Protein AF-A0A4Y2X0S7-F1 (afdb_monomer_lite)

Foldseek 3Di:
DDDPLPFPFDKDFPPVVDLVVQLCVQLVVCVVVLVVLVVVDPDPVSVVVSVVVNVVSSVVSSPRRTDMDGDGDPPPPQLDDVVLVVLVVVLVVLVVVLVPDDDPVNVVSVVVSVVSVVVSVVSSVVSVVVVVVCVVPVD

Organism: Araneus ventricosus (NCBI:txid182803)

Structure (mmCIF, N/CA/C/O backbone):
data_AF-A0A4Y2X0S7-F1
#
_entry.id   AF-A0A4Y2X0S7-F1
#
loop_
_atom_site.group_PDB
_atom_site.id
_atom_site.type_symbol
_atom_site.label_atom_id
_atom_site.label_alt_id
_atom_site.label_comp_id
_atom_site.label_asym_id
_atom_site.label_entity_id
_atom_site.label_seq_id
_atom_site.pdbx_PDB_ins_code
_atom_site.Cartn_x
_atom_site.Cartn_y
_atom_site.Cartn_z
_atom_site.occupancy
_atom_site.B_iso_or_equiv
_atom_site.auth_seq_id
_atom_site.auth_comp_id
_atom_site.auth_asym_id
_atom_site.auth_atom_id
_atom_site.pdbx_PDB_model_num
ATOM 1 N N . MET A 1 1 ? 22.941 -19.188 -15.000 1.00 32.44 1 MET A N 1
ATOM 2 C CA . MET A 1 1 ? 22.752 -18.231 -13.886 1.00 32.44 1 MET A CA 1
ATOM 3 C C . MET A 1 1 ? 21.284 -18.240 -13.475 1.00 32.44 1 MET A C 1
ATOM 5 O O . MET A 1 1 ? 20.488 -17.497 -14.038 1.00 32.44 1 MET A O 1
ATOM 9 N N . GLY A 1 2 ? 20.900 -19.161 -12.585 1.00 34.59 2 GLY A N 1
ATOM 10 C CA . GLY A 1 2 ? 19.532 -19.245 -12.074 1.00 34.59 2 GLY A CA 1
ATOM 11 C C . GLY A 1 2 ? 19.240 -18.027 -11.207 1.00 34.59 2 GLY A C 1
ATOM 12 O O . GLY A 1 2 ? 19.919 -17.804 -10.210 1.00 34.59 2 GLY A O 1
ATOM 13 N N . ILE A 1 3 ? 18.274 -17.207 -11.610 1.00 33.38 3 ILE A N 1
ATOM 14 C CA . ILE A 1 3 ? 17.801 -16.099 -10.783 1.00 33.38 3 ILE A CA 1
ATOM 15 C C . ILE A 1 3 ? 17.093 -16.748 -9.595 1.00 33.38 3 ILE A C 1
ATOM 17 O O . ILE A 1 3 ? 15.983 -17.257 -9.743 1.00 33.38 3 ILE A O 1
ATOM 21 N N . SER A 1 4 ? 17.754 -16.779 -8.436 1.00 35.00 4 SER A N 1
ATOM 22 C CA . SER A 1 4 ? 17.103 -17.109 -7.171 1.00 35.00 4 SER A CA 1
ATOM 23 C C . SER A 1 4 ? 15.997 -16.081 -6.958 1.00 35.00 4 SER A C 1
ATOM 25 O O . SER A 1 4 ? 16.252 -14.913 -6.660 1.00 35.00 4 SER A O 1
ATOM 27 N N . VAL A 1 5 ? 14.756 -16.491 -7.221 1.00 43.25 5 VAL A N 1
ATOM 28 C CA . VAL A 1 5 ? 13.578 -15.670 -6.960 1.00 43.25 5 VAL A CA 1
ATOM 29 C C . VAL A 1 5 ? 13.434 -15.626 -5.447 1.00 43.25 5 VAL A C 1
ATOM 31 O O . VAL A 1 5 ? 12.856 -16.526 -4.841 1.00 43.25 5 VAL A O 1
ATOM 34 N N . GLN A 1 6 ? 14.013 -14.601 -4.822 1.00 45.16 6 GLN A N 1
ATOM 35 C CA . GLN A 1 6 ? 13.782 -14.320 -3.413 1.00 45.16 6 GLN A CA 1
ATOM 36 C C . GLN A 1 6 ? 12.274 -14.120 -3.217 1.00 45.16 6 GLN A C 1
ATOM 38 O O . GLN A 1 6 ? 11.691 -13.121 -3.648 1.00 45.16 6 GLN A O 1
ATOM 43 N N . ASN A 1 7 ? 11.632 -15.120 -2.613 1.00 51.12 7 ASN A N 1
ATOM 44 C CA . ASN A 1 7 ? 10.219 -15.105 -2.267 1.00 51.12 7 ASN A CA 1
ATOM 45 C C . ASN A 1 7 ? 10.019 -14.126 -1.105 1.00 51.12 7 ASN A C 1
ATOM 47 O O . ASN A 1 7 ? 10.041 -14.524 0.059 1.00 51.12 7 ASN A O 1
ATOM 51 N N . HIS A 1 8 ? 9.844 -12.841 -1.404 1.00 52.50 8 HIS A N 1
ATOM 52 C CA . HIS A 1 8 ? 9.539 -11.853 -0.379 1.00 52.50 8 HIS A CA 1
ATOM 53 C C . HIS A 1 8 ? 8.085 -12.064 0.060 1.00 52.50 8 HIS A C 1
ATOM 55 O O . HIS A 1 8 ? 7.133 -11.711 -0.632 1.00 52.50 8 HIS A O 1
ATOM 61 N N . ALA A 1 9 ? 7.886 -12.717 1.203 1.00 63.09 9 ALA A N 1
ATOM 62 C CA . ALA A 1 9 ? 6.565 -12.840 1.800 1.00 63.09 9 ALA A CA 1
ATOM 63 C C . ALA A 1 9 ? 6.169 -11.482 2.388 1.00 63.09 9 ALA A C 1
ATOM 65 O O . ALA A 1 9 ? 6.818 -11.001 3.314 1.00 63.09 9 ALA A O 1
ATOM 66 N N . TYR A 1 10 ? 5.103 -10.871 1.874 1.00 72.19 10 TYR A N 1
ATOM 67 C CA . TYR A 1 10 ? 4.545 -9.666 2.477 1.00 72.19 10 TYR A CA 1
ATOM 68 C C . TYR A 1 10 ? 3.339 -10.035 3.350 1.00 72.19 10 TYR A C 1
ATOM 70 O O . TYR A 1 10 ? 2.633 -11.025 3.114 1.00 72.19 10 TYR A O 1
ATOM 78 N N . THR A 1 11 ? 3.118 -9.252 4.399 1.00 81.69 11 THR A N 1
ATOM 79 C CA . THR A 1 11 ? 2.051 -9.503 5.368 1.00 81.69 11 THR A CA 1
ATOM 80 C C . THR A 1 11 ? 0.837 -8.648 5.026 1.00 81.69 11 THR A C 1
ATOM 82 O O . THR A 1 11 ? 0.976 -7.457 4.762 1.00 81.69 11 THR A O 1
ATOM 85 N N . ARG A 1 12 ? -0.364 -9.237 5.040 1.00 85.75 12 ARG A N 1
ATOM 86 C CA . ARG A 1 12 ? -1.628 -8.498 4.897 1.00 85.75 12 ARG A CA 1
ATOM 87 C C . ARG A 1 12 ? -2.571 -8.764 6.064 1.00 85.75 12 ARG A C 1
ATOM 89 O O . ARG A 1 12 ? -2.607 -9.883 6.577 1.00 85.75 12 ARG A O 1
ATOM 96 N N . PHE A 1 13 ? -3.388 -7.782 6.427 1.00 88.94 13 PHE A N 1
ATOM 97 C CA . PHE A 1 13 ? -4.514 -7.989 7.338 1.00 88.94 13 PHE A CA 1
ATOM 98 C C . PHE A 1 13 ? -5.626 -8.792 6.646 1.00 88.94 13 PHE A C 1
ATOM 100 O O . PHE A 1 13 ? -5.947 -8.564 5.479 1.00 88.94 13 PHE A O 1
ATOM 107 N N . LYS A 1 14 ? -6.220 -9.759 7.350 1.00 87.50 14 LYS A N 1
ATOM 108 C CA . LYS A 1 14 ? -7.408 -10.489 6.886 1.00 87.50 14 LYS A CA 1
ATOM 109 C C . LYS A 1 14 ? -8.663 -9.652 7.150 1.00 87.50 14 LYS A C 1
ATOM 111 O O . LYS A 1 14 ? -9.281 -9.809 8.195 1.00 87.50 14 LYS A O 1
ATOM 116 N N . THR A 1 15 ? -9.034 -8.795 6.205 1.00 85.56 15 THR A N 1
ATOM 117 C CA . THR A 1 15 ? -10.226 -7.931 6.310 1.00 85.56 15 THR A CA 1
ATOM 118 C C . THR A 1 15 ? -11.512 -8.596 5.809 1.00 85.56 15 THR A C 1
ATOM 120 O O . THR A 1 15 ? -12.586 -8.263 6.285 1.00 85.56 15 THR A O 1
ATOM 123 N N . ALA A 1 16 ? -11.417 -9.578 4.904 1.00 79.88 16 ALA A N 1
ATOM 124 C CA . ALA A 1 16 ? -12.585 -10.225 4.288 1.00 79.88 16 ALA A CA 1
ATOM 125 C C . ALA A 1 16 ? -13.458 -11.046 5.260 1.00 79.88 16 ALA A C 1
ATOM 127 O O . ALA A 1 16 ? -14.625 -11.285 4.984 1.00 79.88 16 ALA A O 1
ATOM 128 N N . TYR A 1 17 ? -12.901 -11.486 6.391 1.00 74.31 17 TYR A N 1
ATOM 129 C CA . TYR A 1 17 ? -13.574 -12.382 7.343 1.00 74.31 17 TYR A CA 1
ATOM 130 C C . TYR A 1 17 ? -14.103 -11.636 8.582 1.00 74.31 17 TYR A C 1
ATOM 132 O O . TYR A 1 17 ? -14.225 -12.219 9.658 1.00 74.31 17 TYR A O 1
ATOM 140 N N . GLY A 1 18 ? -14.370 -10.332 8.455 1.00 84.75 18 GLY A N 1
ATOM 141 C CA . GLY A 1 18 ? -14.869 -9.485 9.537 1.00 84.75 18 GLY A CA 1
ATOM 142 C C . GLY A 1 18 ? -13.765 -8.826 10.371 1.00 84.75 18 GLY A C 1
ATOM 143 O O . GLY A 1 18 ? -12.650 -8.606 9.909 1.00 84.75 18 GLY A O 1
ATOM 144 N N . GLY A 1 19 ? -14.095 -8.444 11.608 1.00 89.19 19 GLY A N 1
ATOM 145 C CA . GLY A 1 19 ? -13.212 -7.652 12.483 1.00 89.19 19 GLY A CA 1
ATOM 146 C C . GLY A 1 19 ? -13.420 -6.136 12.380 1.00 89.19 19 GLY A C 1
ATOM 147 O O . GLY A 1 19 ? -12.931 -5.401 13.235 1.00 89.19 19 GLY A O 1
ATOM 148 N N . HIS A 1 20 ? -14.229 -5.668 11.422 1.00 92.56 20 HIS A N 1
ATOM 149 C CA . HIS A 1 20 ? -14.550 -4.247 11.247 1.00 92.56 20 HIS A CA 1
ATOM 150 C C . HIS A 1 20 ? -15.152 -3.615 12.503 1.00 92.56 20 HIS A C 1
ATOM 152 O O . HIS A 1 20 ? -14.694 -2.562 12.924 1.00 92.56 20 HIS A O 1
ATOM 158 N N . ARG A 1 21 ? -16.096 -4.293 13.178 1.00 93.75 21 ARG A N 1
ATOM 159 C CA . ARG A 1 21 ? -16.673 -3.790 14.439 1.00 93.75 21 ARG A CA 1
ATOM 160 C C . ARG A 1 21 ? -15.602 -3.589 15.513 1.00 93.75 21 ARG A C 1
ATOM 162 O O . ARG A 1 21 ? -15.607 -2.576 16.202 1.00 93.75 21 ARG A O 1
ATOM 169 N N . LYS A 1 22 ? -14.663 -4.534 15.633 1.00 94.38 22 LYS A N 1
ATOM 170 C CA . LYS A 1 22 ? -13.553 -4.452 16.591 1.00 94.38 22 LYS A CA 1
ATOM 171 C C . LYS A 1 22 ? -12.604 -3.305 16.236 1.00 94.38 22 LYS A C 1
ATOM 173 O O . LYS A 1 22 ? -12.226 -2.547 17.121 1.00 94.38 22 LYS A O 1
ATOM 178 N N . PHE A 1 23 ? -12.283 -3.141 14.950 1.00 95.25 23 PHE A N 1
ATOM 179 C CA . PHE A 1 23 ? -11.527 -1.989 14.458 1.00 95.25 23 PHE A CA 1
ATOM 180 C C . PHE A 1 23 ? -12.225 -0.676 14.814 1.00 95.25 23 PHE A C 1
ATOM 182 O O . PHE A 1 23 ? -11.606 0.167 15.446 1.00 95.25 23 PHE A O 1
ATOM 189 N N . SER A 1 24 ? -13.513 -0.525 14.492 1.00 94.69 24 SER A N 1
ATOM 190 C CA . SER A 1 24 ? -14.273 0.693 14.781 1.00 94.69 24 SER A CA 1
ATOM 191 C C . SER A 1 24 ? -14.318 1.009 16.274 1.00 94.69 24 SER A C 1
ATOM 193 O O . SER A 1 24 ? -14.163 2.166 16.642 1.00 94.69 24 SER A O 1
ATOM 195 N N . VAL A 1 25 ? -14.488 0.007 17.143 1.00 95.62 25 VAL A N 1
ATOM 196 C CA . VAL A 1 25 ? -14.476 0.208 18.604 1.00 95.62 25 VAL A CA 1
ATOM 197 C C . VAL A 1 25 ? -13.113 0.692 19.097 1.00 95.62 25 VAL A C 1
ATOM 199 O O . VAL A 1 25 ? -13.065 1.573 19.949 1.00 95.62 25 VAL A O 1
ATOM 202 N N . HIS A 1 26 ? -12.012 0.139 18.583 1.00 94.81 26 HIS A N 1
ATOM 203 C CA . HIS A 1 26 ? -10.675 0.598 18.959 1.00 94.81 26 HIS A CA 1
ATOM 204 C C . HIS A 1 26 ? -10.373 1.982 18.387 1.00 94.81 26 HIS A C 1
ATOM 206 O O . HIS A 1 26 ? -9.986 2.867 19.138 1.00 94.81 26 HIS A O 1
ATOM 212 N N . PHE A 1 27 ? -10.626 2.189 17.096 1.00 95.88 27 PHE A N 1
ATOM 213 C CA . PHE A 1 27 ? -10.306 3.436 16.414 1.00 95.88 27 PHE A CA 1
ATOM 214 C C . PHE A 1 27 ? -11.123 4.616 16.946 1.00 95.88 27 PHE A C 1
ATOM 216 O O . PHE A 1 27 ? -10.581 5.701 17.093 1.00 95.88 27 PHE A O 1
ATOM 223 N N . ARG A 1 28 ? -12.390 4.404 17.337 1.00 96.06 28 ARG A N 1
ATOM 224 C CA . ARG A 1 28 ? -13.217 5.445 17.975 1.00 96.06 28 ARG A CA 1
ATOM 225 C C . ARG A 1 28 ? -12.580 6.063 19.219 1.00 96.06 28 ARG A C 1
ATOM 227 O O . ARG A 1 28 ? -12.878 7.213 19.508 1.00 96.06 28 ARG A O 1
ATOM 234 N N . LYS A 1 29 ? -11.727 5.326 19.936 1.00 95.19 29 LYS A N 1
ATOM 235 C CA . LYS A 1 29 ? -11.026 5.841 21.122 1.00 95.19 29 LYS A CA 1
ATOM 236 C C . LYS A 1 29 ? -9.896 6.808 20.766 1.00 95.19 29 LYS A C 1
ATOM 238 O O . LYS A 1 29 ? -9.599 7.678 21.566 1.00 95.19 29 LYS A O 1
ATOM 243 N N . GLU A 1 30 ? -9.316 6.665 19.578 1.00 94.62 30 GLU A N 1
ATOM 244 C CA . GLU A 1 30 ? -8.217 7.504 19.081 1.00 94.62 30 GLU A CA 1
ATOM 245 C C . GLU A 1 30 ? -8.739 8.797 18.420 1.00 94.62 30 GLU A C 1
ATOM 247 O O . GLU A 1 30 ? -8.008 9.775 18.294 1.00 94.62 30 GLU A O 1
ATOM 252 N N . ILE A 1 31 ? -10.013 8.819 17.992 1.00 94.62 31 ILE A N 1
ATOM 253 C CA . ILE A 1 31 ? -10.621 9.951 17.265 1.00 94.62 31 ILE A CA 1
ATOM 254 C C . ILE A 1 31 ? -10.485 11.290 18.012 1.00 94.62 31 ILE A C 1
ATOM 256 O O . ILE A 1 31 ? -10.065 12.244 17.358 1.00 94.62 31 ILE A O 1
ATOM 260 N N . PRO A 1 32 ? -10.797 11.405 19.321 1.00 96.06 32 PRO A N 1
ATOM 261 C CA . PRO A 1 32 ? -10.731 12.693 20.012 1.00 96.06 32 PRO A CA 1
ATOM 262 C C . PRO A 1 32 ? -9.325 13.300 20.008 1.00 96.06 32 PRO A C 1
ATOM 264 O O . PRO A 1 32 ? -9.168 14.489 19.754 1.00 96.06 32 PRO A O 1
ATOM 267 N N . GLU A 1 33 ? -8.296 12.476 20.220 1.00 94.38 33 GLU A N 1
ATOM 268 C CA . GLU A 1 33 ? -6.902 12.928 20.217 1.00 94.38 33 GLU A CA 1
ATOM 269 C C . GLU A 1 33 ? -6.459 13.371 18.818 1.00 94.38 33 GLU A C 1
ATOM 271 O O . GLU A 1 33 ? -5.853 14.428 18.663 1.00 94.38 33 GLU A O 1
ATOM 276 N N . ILE A 1 34 ? -6.821 12.609 17.781 1.00 94.06 34 ILE A N 1
ATOM 277 C CA . ILE A 1 34 ? -6.530 12.968 16.385 1.0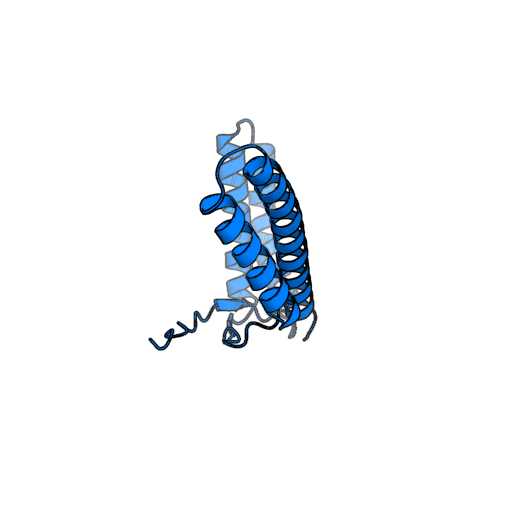0 94.06 34 ILE A CA 1
ATOM 278 C C . ILE A 1 34 ? -7.215 14.288 16.012 1.00 94.06 34 ILE A C 1
ATOM 280 O O . ILE A 1 34 ? -6.607 15.136 15.362 1.00 94.06 34 ILE A O 1
ATOM 284 N N . GLN A 1 35 ? -8.478 14.468 16.405 1.00 95.19 35 GLN A N 1
ATOM 285 C CA . GLN A 1 35 ? -9.216 15.704 16.150 1.00 95.19 35 GLN A CA 1
ATOM 286 C C . GLN A 1 35 ? -8.552 16.895 16.835 1.00 95.19 35 GLN A C 1
ATOM 288 O O . GLN A 1 35 ? -8.374 17.927 16.196 1.00 95.19 35 GLN A O 1
ATOM 293 N N . GLN A 1 36 ? -8.137 16.734 18.092 1.00 95.06 36 GLN A N 1
ATOM 294 C CA . GLN A 1 36 ? -7.449 17.786 18.828 1.00 95.06 36 GLN A CA 1
ATOM 295 C C . GLN A 1 36 ? -6.118 18.163 18.161 1.00 95.06 36 GLN A C 1
ATOM 297 O O . GLN A 1 36 ? -5.890 19.335 17.880 1.00 95.06 36 GLN A O 1
ATOM 302 N N . GLN A 1 37 ? -5.288 17.180 17.793 1.00 93.56 37 GLN A N 1
ATOM 303 C CA . GLN A 1 37 ? -4.020 17.438 17.097 1.00 93.56 37 GLN A CA 1
ATOM 304 C C . GLN A 1 37 ? -4.211 18.162 15.755 1.00 93.56 37 GLN A C 1
ATOM 306 O O . GLN A 1 37 ? -3.379 18.984 15.382 1.00 93.56 37 GLN A O 1
ATOM 311 N N . LEU A 1 38 ? -5.304 17.882 15.035 1.00 92.44 38 LEU A N 1
ATOM 312 C CA . LEU A 1 38 ? -5.636 18.582 13.791 1.00 92.44 38 LEU A CA 1
ATOM 313 C C . LEU A 1 38 ? -6.079 20.031 14.027 1.00 92.44 38 LEU A C 1
ATOM 315 O O . LEU A 1 38 ? -5.756 20.886 13.207 1.00 92.44 38 LEU A O 1
ATOM 319 N N . LEU A 1 39 ? -6.800 20.311 15.116 1.00 93.75 39 LEU A N 1
ATOM 320 C CA . LEU A 1 39 ? -7.187 21.676 15.492 1.00 93.75 39 LEU A CA 1
ATOM 321 C C . LEU A 1 39 ? -5.975 22.507 15.931 1.00 93.75 39 LEU A C 1
ATOM 323 O O . LEU A 1 39 ? -5.874 23.678 15.575 1.00 93.75 39 LEU A O 1
ATOM 327 N N . ASP A 1 40 ? -5.036 21.881 16.639 1.00 90.81 40 ASP A N 1
ATOM 328 C CA . ASP A 1 40 ? -3.811 22.521 17.132 1.00 90.81 40 ASP A CA 1
ATOM 329 C C . ASP A 1 40 ? -2.716 22.637 16.049 1.00 90.81 40 ASP A C 1
ATOM 331 O O . ASP A 1 40 ? -1.642 23.199 16.279 1.00 90.81 40 ASP A O 1
ATOM 335 N N . CYS A 1 41 ? -2.960 22.097 14.852 1.00 93.38 41 CYS A N 1
ATOM 336 C CA . CYS A 1 41 ? -1.991 22.056 13.766 1.00 93.38 41 CYS A CA 1
ATOM 337 C C . CYS A 1 41 ? -1.861 23.422 13.073 1.00 93.38 41 CYS A C 1
ATOM 339 O O . CYS A 1 41 ? -2.643 23.767 12.188 1.00 93.38 41 CYS A O 1
ATOM 341 N N . ASN A 1 42 ? -0.818 24.176 13.421 1.00 93.12 42 ASN A N 1
ATOM 342 C CA . ASN A 1 42 ? -0.524 25.498 12.855 1.00 93.12 42 ASN A CA 1
ATOM 343 C C . ASN A 1 42 ? 0.779 25.564 12.033 1.00 93.12 42 ASN A C 1
ATOM 345 O O . ASN A 1 42 ? 1.035 26.572 11.375 1.00 93.12 42 ASN A O 1
ATOM 349 N N . THR A 1 43 ? 1.587 24.501 12.030 1.00 95.44 43 THR A N 1
ATOM 350 C CA . THR A 1 43 ? 2.834 24.412 11.257 1.00 95.44 43 THR A CA 1
ATOM 351 C C . THR A 1 43 ? 2.871 23.176 10.369 1.00 95.44 43 THR A C 1
ATOM 353 O O . THR A 1 43 ? 2.136 22.203 10.563 1.00 95.44 43 THR A O 1
ATOM 356 N N . ARG A 1 44 ? 3.764 23.201 9.376 1.00 92.81 44 ARG A N 1
ATOM 357 C CA . ARG A 1 44 ? 3.993 22.068 8.478 1.00 92.81 44 ARG A CA 1
ATOM 358 C C . ARG A 1 44 ? 4.519 20.851 9.240 1.00 92.81 44 ARG A C 1
ATOM 360 O O . ARG A 1 44 ? 4.081 19.734 8.992 1.00 92.81 44 ARG A O 1
ATOM 367 N N . GLU A 1 45 ? 5.431 21.070 10.175 1.00 94.31 45 GLU A N 1
ATOM 368 C CA . GLU A 1 45 ? 6.044 20.018 10.981 1.00 94.31 45 GLU A CA 1
ATOM 369 C C . GLU A 1 45 ? 4.976 19.317 11.826 1.00 94.31 45 GLU A C 1
ATOM 371 O O . GLU A 1 45 ? 4.918 18.087 11.869 1.00 94.31 45 GLU A O 1
ATOM 376 N N . LYS A 1 46 ? 4.054 20.094 12.412 1.00 92.38 46 LYS A N 1
ATOM 377 C CA . LYS A 1 46 ? 2.942 19.545 13.189 1.00 92.38 46 LYS A CA 1
ATOM 378 C C . LYS A 1 46 ? 1.971 18.740 12.331 1.00 92.38 46 LYS A C 1
ATOM 380 O O . LYS A 1 46 ? 1.441 17.727 12.793 1.00 92.38 46 LYS A O 1
ATOM 385 N N . LEU A 1 47 ? 1.782 19.130 11.072 1.00 93.50 47 LEU A N 1
ATOM 386 C CA . LEU A 1 47 ? 0.973 18.377 10.116 1.00 93.50 47 LEU A CA 1
ATOM 387 C C . LEU A 1 47 ? 1.600 17.016 9.785 1.00 93.50 47 LEU A C 1
ATOM 389 O O . LEU A 1 47 ? 0.897 15.999 9.768 1.00 93.50 47 LEU A O 1
ATOM 393 N N . ASP A 1 48 ? 2.912 16.982 9.546 1.00 94.25 48 ASP A N 1
ATOM 394 C CA . ASP A 1 48 ? 3.648 15.748 9.254 1.00 94.25 48 ASP A CA 1
ATOM 395 C C . ASP A 1 48 ? 3.645 14.797 10.469 1.00 94.25 48 ASP A C 1
ATOM 397 O O . ASP A 1 48 ? 3.420 13.588 10.320 1.00 94.25 48 ASP A O 1
ATOM 401 N N . GLU A 1 49 ? 3.799 15.336 11.684 1.00 93.56 49 GLU A N 1
ATOM 402 C CA . GLU A 1 49 ? 3.657 14.590 12.942 1.00 93.56 49 GLU A CA 1
ATOM 403 C C . GLU A 1 49 ? 2.251 14.005 13.106 1.00 93.56 49 GLU A C 1
ATOM 405 O O . GLU A 1 49 ? 2.107 12.802 13.333 1.00 93.56 49 GLU A O 1
ATOM 410 N N . THR A 1 50 ? 1.217 14.832 12.939 1.00 94.94 50 THR A N 1
ATOM 411 C CA . THR A 1 50 ? -0.191 14.432 13.096 1.00 94.94 50 THR A CA 1
ATOM 412 C C . THR A 1 50 ? -0.568 13.360 12.073 1.00 94.94 50 THR A C 1
ATOM 414 O O . THR A 1 50 ? -1.219 12.365 12.396 1.00 94.94 50 THR A O 1
ATOM 417 N N . THR A 1 51 ? -0.091 13.496 10.833 1.00 94.94 51 THR A N 1
ATOM 418 C CA . THR A 1 51 ? -0.297 12.493 9.779 1.00 94.94 51 THR A CA 1
ATOM 419 C C . THR A 1 51 ? 0.400 11.177 10.124 1.00 94.94 51 THR A C 1
ATOM 421 O O . THR A 1 51 ? -0.185 10.100 9.974 1.00 94.94 51 THR A O 1
ATOM 424 N N . SER A 1 52 ? 1.634 11.246 10.631 1.00 95.25 52 SER A N 1
ATOM 425 C CA . SER A 1 52 ? 2.386 10.071 11.081 1.00 95.25 52 SER A CA 1
ATOM 426 C C . SER A 1 52 ? 1.702 9.384 12.266 1.00 95.25 52 SER A C 1
ATOM 428 O O . SER A 1 52 ? 1.603 8.154 12.300 1.00 95.25 52 SER A O 1
ATOM 430 N N . PHE A 1 53 ? 1.179 10.161 13.216 1.00 94.62 53 PHE A N 1
ATOM 431 C CA . PHE A 1 53 ? 0.401 9.668 14.347 1.00 94.62 53 PHE A CA 1
ATOM 432 C C . PHE A 1 53 ? -0.870 8.952 13.879 1.00 94.62 53 PHE A C 1
ATOM 434 O O . PHE A 1 53 ? -1.075 7.787 14.224 1.00 94.62 53 PHE A O 1
ATOM 441 N N . LEU A 1 54 ? -1.660 9.577 13.000 1.00 95.38 54 LEU A N 1
ATOM 442 C CA . LEU A 1 54 ? -2.864 8.986 12.413 1.00 95.38 54 LEU A CA 1
ATOM 443 C C . LEU A 1 54 ? -2.567 7.646 11.724 1.00 95.38 54 LEU A C 1
ATOM 445 O O . LEU A 1 54 ? -3.262 6.653 11.953 1.00 95.38 54 LEU A O 1
ATOM 449 N N . GLN A 1 55 ? -1.517 7.586 10.901 1.00 95.56 55 GLN A N 1
ATOM 450 C CA . GLN A 1 55 ? -1.117 6.351 10.221 1.00 95.56 55 GLN A CA 1
ATOM 451 C C . GLN A 1 55 ? -0.769 5.239 11.220 1.00 95.56 55 GLN A C 1
ATOM 453 O O . GLN A 1 55 ? -1.205 4.094 11.053 1.00 95.56 55 GLN A O 1
ATOM 458 N N . ARG A 1 56 ? -0.022 5.570 12.280 1.00 96.19 56 ARG A N 1
ATOM 459 C CA . ARG A 1 56 ? 0.347 4.621 13.341 1.00 96.19 56 ARG A CA 1
ATOM 460 C C . ARG A 1 56 ? -0.873 4.156 14.133 1.00 96.19 56 ARG A C 1
ATOM 462 O O . ARG A 1 56 ? -1.002 2.953 14.364 1.00 96.19 56 ARG A O 1
ATOM 469 N N . ALA A 1 57 ? -1.790 5.059 14.478 1.00 95.81 57 ALA A N 1
ATOM 470 C CA . ALA A 1 57 ? -3.033 4.743 15.179 1.00 95.81 57 ALA A CA 1
ATOM 471 C C . ALA A 1 57 ? -3.915 3.787 14.357 1.00 95.81 57 ALA A C 1
ATOM 473 O O . ALA A 1 57 ? -4.366 2.754 14.865 1.00 95.81 57 ALA A O 1
ATOM 474 N N . ILE A 1 58 ? -4.085 4.058 13.056 1.00 95.19 58 ILE A N 1
ATOM 475 C CA . ILE A 1 58 ? -4.803 3.169 12.130 1.00 95.19 58 ILE A CA 1
ATOM 476 C C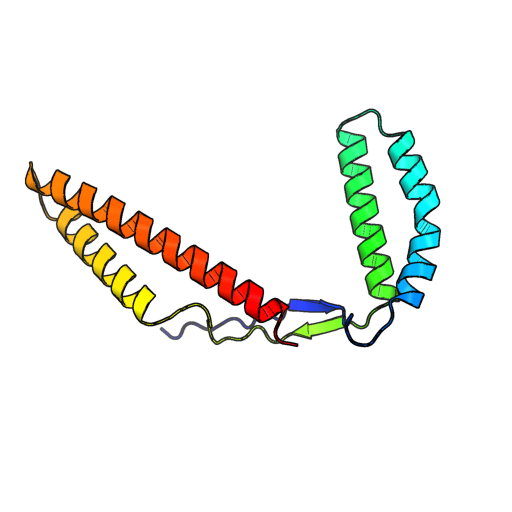 . ILE A 1 58 ? -4.133 1.794 12.086 1.00 95.19 58 ILE A C 1
ATOM 478 O O . ILE A 1 58 ? -4.817 0.771 12.187 1.00 95.19 58 ILE A O 1
ATOM 482 N N . PHE A 1 59 ? -2.805 1.747 11.955 1.00 94.06 59 PHE A N 1
ATOM 483 C CA . PHE A 1 59 ? -2.067 0.490 11.864 1.00 94.06 59 PHE A CA 1
ATOM 484 C C . PHE A 1 59 ? -2.189 -0.347 13.145 1.00 94.06 59 PHE A C 1
ATOM 486 O O . PHE A 1 59 ? -2.489 -1.541 13.072 1.00 94.06 59 PHE A O 1
ATOM 493 N N . HIS A 1 60 ? -2.049 0.275 14.316 1.00 94.06 60 HIS A N 1
ATOM 494 C CA . HIS A 1 60 ? -2.210 -0.380 15.617 1.00 94.06 60 HIS A CA 1
ATOM 495 C C . HIS A 1 60 ? -3.627 -0.923 15.820 1.00 94.06 60 HIS A C 1
ATOM 497 O O . HIS A 1 60 ? -3.823 -2.077 16.214 1.00 94.06 60 HIS A O 1
ATOM 503 N N . CYS A 1 61 ? -4.643 -0.128 15.473 1.00 95.25 61 CYS A N 1
ATOM 504 C CA . CYS A 1 61 ? -6.036 -0.570 15.509 1.00 95.25 61 CYS A CA 1
ATOM 505 C C . CYS A 1 61 ? -6.269 -1.760 14.568 1.00 95.25 61 CYS A C 1
ATOM 507 O O . CYS A 1 61 ? -6.951 -2.720 14.939 1.00 95.25 61 CYS A O 1
ATOM 509 N N . CYS A 1 62 ? -5.661 -1.746 13.378 1.00 92.88 62 CYS A N 1
ATOM 510 C CA . CYS A 1 62 ? -5.707 -2.871 12.448 1.00 92.88 62 CYS A CA 1
ATOM 511 C C . CYS A 1 62 ? -5.063 -4.136 13.032 1.00 92.88 62 CYS A C 1
ATOM 513 O O . CYS A 1 62 ? -5.641 -5.213 12.904 1.00 92.88 62 CYS A O 1
ATOM 515 N N . GLN A 1 63 ? -3.918 -4.026 13.713 1.00 92.88 63 GLN A N 1
ATOM 516 C CA . GLN A 1 63 ? -3.260 -5.166 14.365 1.00 92.88 63 GLN A CA 1
ATOM 517 C C . GLN A 1 63 ? -4.115 -5.794 15.469 1.00 92.88 63 GLN A C 1
ATOM 519 O O . GLN A 1 63 ? -4.158 -7.018 15.593 1.00 92.88 63 GLN A O 1
ATOM 524 N N . LYS A 1 64 ? -4.848 -4.981 16.238 1.00 91.88 64 LYS A N 1
ATOM 525 C CA . LYS A 1 64 ? -5.775 -5.475 17.271 1.00 91.88 64 LYS A CA 1
ATOM 526 C C . LYS A 1 64 ? -7.033 -6.117 16.682 1.00 91.88 64 LYS A C 1
ATOM 528 O O . LYS A 1 64 ? -7.610 -7.028 17.289 1.00 91.88 64 LYS A O 1
ATOM 533 N N . ALA A 1 65 ? -7.488 -5.624 15.533 1.00 93.75 65 ALA A N 1
ATOM 534 C CA . ALA A 1 65 ? -8.748 -6.030 14.922 1.00 93.75 65 ALA A CA 1
ATOM 535 C C . ALA A 1 65 ? -8.622 -7.229 13.974 1.00 93.75 65 ALA A C 1
ATOM 537 O O . ALA A 1 65 ? -9.507 -8.085 13.957 1.00 93.75 65 ALA A O 1
ATOM 538 N N . TYR A 1 66 ? -7.535 -7.309 13.207 1.00 92.25 66 TYR A N 1
ATOM 539 C CA . TYR A 1 66 ? -7.394 -8.252 12.104 1.00 92.25 66 TYR A CA 1
ATOM 540 C C . TYR A 1 66 ? -6.205 -9.191 12.303 1.00 92.25 66 TYR A C 1
ATOM 542 O O . TYR A 1 66 ? -5.105 -8.785 12.667 1.00 92.25 66 TYR A O 1
ATOM 550 N N . LYS A 1 67 ? -6.395 -10.468 11.956 1.00 89.50 67 LYS A N 1
ATOM 551 C CA . LYS A 1 67 ? -5.29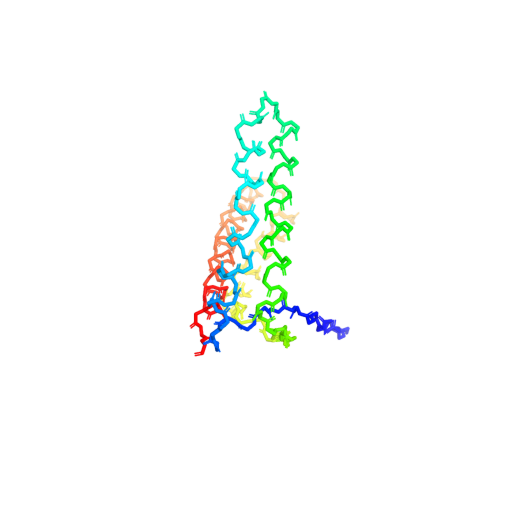0 -11.432 11.898 1.00 89.50 67 LYS A CA 1
ATOM 552 C C . LYS A 1 67 ? -4.379 -11.116 10.711 1.00 89.50 67 LYS A C 1
ATOM 554 O O . LYS A 1 67 ? -4.859 -10.868 9.602 1.00 89.50 67 LYS A O 1
ATOM 559 N N . LEU A 1 68 ? -3.071 -11.207 10.920 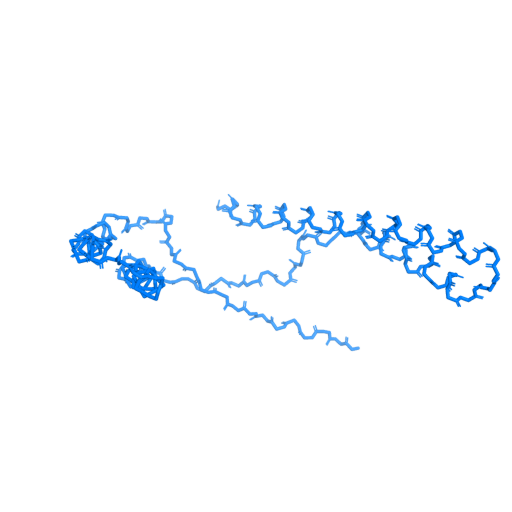1.00 88.19 68 LEU A N 1
ATOM 560 C CA . LEU A 1 68 ? -2.080 -11.118 9.852 1.00 88.19 68 LEU A CA 1
ATOM 561 C C . LEU A 1 68 ? -2.024 -12.433 9.056 1.00 88.19 68 LEU A C 1
ATOM 563 O O . LEU A 1 68 ? -2.068 -13.528 9.615 1.00 88.19 68 LEU A O 1
ATOM 567 N N . LYS A 1 69 ? -1.926 -12.334 7.730 1.00 84.06 69 LYS A N 1
ATOM 568 C CA . LYS A 1 69 ? -1.671 -13.454 6.816 1.00 84.06 69 LYS A CA 1
ATOM 569 C C . LYS A 1 69 ? -0.395 -13.155 6.043 1.00 84.06 69 LYS A C 1
ATOM 571 O O . LYS A 1 69 ? -0.325 -12.137 5.356 1.00 84.06 69 LYS A O 1
ATOM 576 N N . LYS A 1 70 ? 0.577 -14.067 6.101 1.00 83.50 70 LYS A N 1
ATOM 577 C CA . LYS A 1 70 ? 1.700 -14.064 5.159 1.00 83.50 70 LYS A CA 1
ATOM 578 C C . LYS A 1 70 ? 1.166 -14.479 3.794 1.00 83.50 70 LYS A C 1
ATOM 580 O O . LYS A 1 70 ? 0.586 -15.557 3.652 1.00 83.50 70 LYS A O 1
ATOM 585 N N . VAL A 1 71 ? 1.311 -13.610 2.807 1.00 74.88 71 VAL A N 1
ATOM 586 C CA . VAL A 1 71 ? 0.963 -13.932 1.427 1.00 74.88 71 VAL A CA 1
ATOM 587 C C . VAL A 1 71 ? 2.237 -14.375 0.737 1.00 74.88 71 VAL A C 1
ATOM 589 O O . VAL A 1 71 ? 3.231 -13.649 0.725 1.00 74.88 71 VAL A O 1
ATOM 592 N N . LYS A 1 72 ? 2.212 -15.584 0.167 1.00 69.56 72 LYS A N 1
ATOM 593 C CA . LYS A 1 72 ? 3.262 -16.009 -0.755 1.00 69.56 72 LYS A CA 1
ATOM 594 C C . LYS A 1 72 ? 3.180 -15.081 -1.960 1.00 69.56 72 LYS A C 1
ATOM 596 O O . LYS A 1 72 ? 2.170 -15.078 -2.663 1.00 69.56 72 LYS A O 1
ATOM 601 N N . GLN A 1 73 ? 4.202 -14.259 -2.164 1.00 63.12 73 GLN A N 1
ATOM 602 C CA . GLN A 1 73 ? 4.306 -13.488 -3.391 1.00 63.12 73 GLN A CA 1
ATOM 603 C C . GLN A 1 73 ? 4.409 -14.493 -4.538 1.00 63.12 73 GLN A C 1
ATOM 605 O O . GLN A 1 73 ? 5.257 -15.382 -4.513 1.00 63.12 73 GLN A O 1
ATOM 610 N N . SER A 1 74 ? 3.482 -14.416 -5.493 1.00 58.88 74 SER A N 1
ATOM 611 C CA . SER A 1 74 ? 3.523 -15.277 -6.672 1.00 58.88 74 SER A CA 1
ATOM 612 C C . SER A 1 74 ? 4.860 -15.057 -7.377 1.00 58.88 74 SER A C 1
ATOM 614 O O . SER A 1 74 ? 5.123 -13.959 -7.865 1.00 58.88 74 SER A O 1
ATOM 616 N N . SER A 1 75 ? 5.688 -16.100 -7.453 1.00 57.31 75 SER A N 1
ATOM 617 C CA . SER A 1 75 ? 6.917 -16.103 -8.256 1.00 57.31 75 SER A CA 1
ATOM 618 C C . SER A 1 75 ? 6.615 -15.962 -9.751 1.00 57.31 75 SER A C 1
ATOM 620 O O . SER A 1 75 ? 7.461 -15.528 -10.533 1.00 57.31 75 SER A O 1
ATOM 622 N N . LYS A 1 76 ? 5.378 -16.276 -10.159 1.00 62.09 76 LYS A N 1
ATOM 623 C CA . LYS A 1 76 ? 4.894 -16.065 -11.518 1.00 62.09 76 LYS A CA 1
ATOM 624 C C . LYS A 1 76 ? 4.581 -14.585 -11.709 1.00 62.09 76 LYS A C 1
ATOM 626 O O . LYS A 1 76 ? 3.586 -14.079 -11.186 1.00 62.09 76 LYS A O 1
ATOM 631 N N . VAL A 1 77 ? 5.429 -13.904 -12.477 1.00 66.56 77 VAL A N 1
ATOM 632 C CA . VAL A 1 77 ? 5.206 -12.528 -12.932 1.00 66.56 77 VAL A CA 1
ATOM 633 C C . VAL A 1 77 ? 4.021 -12.522 -13.902 1.00 66.56 77 VAL A C 1
ATOM 635 O O . VAL A 1 77 ? 4.180 -12.706 -15.102 1.00 66.56 77 VAL A O 1
ATOM 638 N N . THR A 1 78 ? 2.808 -12.329 -13.387 1.00 71.62 78 THR A N 1
ATOM 639 C CA . THR A 1 78 ? 1.558 -12.412 -14.169 1.00 71.62 78 THR A CA 1
ATOM 640 C C . THR A 1 78 ? 1.389 -11.281 -15.185 1.00 71.62 78 THR A C 1
ATOM 642 O O . THR A 1 78 ? 0.652 -11.431 -16.160 1.00 71.62 78 THR A O 1
ATOM 645 N N . TRP A 1 79 ? 2.076 -10.150 -14.992 1.00 83.00 79 TRP A N 1
ATOM 646 C CA . TRP A 1 79 ? 2.051 -9.031 -15.938 1.00 83.00 79 TRP A CA 1
ATOM 647 C C . TRP A 1 79 ? 3.027 -9.192 -17.108 1.00 83.00 79 TRP A C 1
ATOM 649 O O . TRP A 1 79 ? 2.878 -8.494 -18.112 1.00 83.00 79 TRP A O 1
ATOM 659 N N . TRP A 1 80 ? 4.027 -10.073 -16.991 1.00 84.25 80 TRP A N 1
ATOM 660 C CA . TRP A 1 80 ? 5.020 -10.288 -18.039 1.00 84.25 80 TRP A CA 1
ATOM 661 C C . TRP A 1 80 ? 4.468 -11.265 -19.076 1.00 84.25 80 TRP A C 1
ATOM 663 O O . TRP A 1 80 ? 4.227 -12.432 -18.779 1.00 84.25 80 TRP A O 1
ATOM 673 N N . ARG A 1 81 ? 4.236 -10.773 -20.295 1.00 84.88 81 ARG A N 1
ATOM 674 C CA . ARG A 1 81 ? 3.713 -11.554 -21.425 1.00 84.88 81 ARG A CA 1
ATOM 675 C C . ARG A 1 81 ? 4.719 -11.556 -22.568 1.00 84.88 81 ARG A C 1
ATOM 677 O O . ARG A 1 81 ? 5.487 -10.604 -22.710 1.00 84.88 81 ARG A O 1
ATOM 684 N N . GLN A 1 82 ? 4.642 -12.571 -23.425 1.00 87.94 82 GLN A N 1
ATOM 685 C CA . GLN A 1 82 ? 5.486 -12.714 -24.617 1.00 87.94 82 GLN A CA 1
ATOM 686 C C . GLN A 1 82 ? 5.491 -11.453 -25.499 1.00 87.94 82 GLN A C 1
ATOM 688 O O . GLN A 1 82 ? 6.529 -11.068 -26.030 1.00 87.94 82 GLN A O 1
ATOM 693 N N . GLU A 1 83 ? 4.363 -10.745 -25.594 1.00 89.12 83 GLU A N 1
ATOM 694 C CA . GLU A 1 83 ? 4.271 -9.470 -26.314 1.00 89.12 83 GLU A CA 1
ATOM 695 C C . GLU A 1 83 ? 5.254 -8.408 -25.793 1.00 89.12 83 GLU A C 1
ATOM 697 O O . GLU A 1 83 ? 5.882 -7.701 -26.584 1.00 89.12 83 GLU A O 1
ATOM 702 N N . LEU A 1 84 ? 5.434 -8.302 -24.470 1.00 91.56 84 LEU A N 1
ATOM 703 C CA . LEU A 1 84 ? 6.383 -7.359 -23.872 1.00 91.56 84 LEU A CA 1
ATOM 704 C C . LEU A 1 84 ? 7.829 -7.756 -24.177 1.00 91.56 84 LEU A C 1
ATOM 706 O O . LEU A 1 84 ? 8.654 -6.873 -24.419 1.00 91.56 84 LEU A O 1
ATOM 710 N N . ASP A 1 85 ? 8.126 -9.056 -24.223 1.00 91.50 85 ASP A N 1
ATOM 711 C CA . ASP A 1 85 ? 9.435 -9.560 -24.641 1.00 91.50 85 ASP A CA 1
ATOM 712 C C . ASP A 1 85 ? 9.741 -9.215 -26.097 1.00 91.50 85 ASP A C 1
ATOM 714 O O . ASP A 1 85 ? 10.833 -8.726 -26.391 1.00 91.50 85 ASP A O 1
ATOM 718 N N . ILE A 1 86 ? 8.774 -9.401 -26.999 1.00 94.06 86 ILE A N 1
ATOM 719 C CA . ILE A 1 86 ? 8.917 -9.038 -28.415 1.00 94.06 86 ILE A CA 1
ATOM 720 C C . ILE A 1 86 ? 9.198 -7.537 -28.534 1.00 94.06 86 ILE A C 1
ATOM 722 O O . ILE A 1 86 ? 10.208 -7.139 -29.113 1.00 94.06 86 ILE A O 1
ATOM 726 N N . LYS A 1 87 ? 8.381 -6.684 -27.898 1.00 93.88 87 LYS A N 1
ATOM 727 C CA . LYS A 1 87 ? 8.585 -5.225 -27.943 1.00 93.88 87 LYS A CA 1
ATOM 728 C C . LYS A 1 87 ? 9.916 -4.794 -27.317 1.00 93.88 87 LYS A C 1
ATOM 730 O O . LYS A 1 87 ? 10.545 -3.857 -27.811 1.00 93.88 87 LYS A O 1
ATOM 735 N N . LYS A 1 88 ? 10.377 -5.476 -26.263 1.00 94.75 88 LYS A N 1
ATOM 736 C CA . LYS A 1 88 ? 11.690 -5.235 -25.646 1.00 94.75 88 LYS A CA 1
ATOM 737 C C . LYS A 1 88 ? 12.833 -5.612 -26.589 1.00 94.75 88 LYS A C 1
ATOM 739 O O . LYS A 1 88 ? 13.781 -4.835 -26.710 1.00 94.75 88 LYS A O 1
ATOM 744 N N . LYS A 1 89 ? 12.755 -6.771 -27.250 1.00 96.06 89 LYS A N 1
ATOM 745 C CA . LYS A 1 89 ? 13.748 -7.225 -28.238 1.00 96.06 89 LYS A CA 1
ATOM 746 C C . LYS A 1 89 ? 13.802 -6.279 -29.438 1.00 96.06 89 LYS A C 1
ATOM 748 O O . LYS A 1 89 ? 14.890 -5.832 -29.792 1.00 96.06 89 LYS A O 1
ATOM 753 N N . ASP A 1 90 ? 12.650 -5.878 -29.972 1.00 94.69 90 ASP A N 1
ATOM 754 C CA . ASP A 1 90 ? 12.546 -4.907 -31.067 1.00 94.69 90 ASP A CA 1
ATOM 755 C C . ASP A 1 90 ? 13.211 -3.573 -30.722 1.00 94.69 90 ASP A C 1
ATOM 757 O O . ASP A 1 90 ? 13.969 -3.016 -31.516 1.00 94.69 90 ASP A O 1
ATOM 761 N N . MET A 1 91 ? 12.919 -3.044 -29.532 1.00 96.12 91 MET A N 1
ATOM 762 C CA . MET A 1 91 ? 13.501 -1.796 -29.046 1.00 96.12 91 MET A CA 1
ATOM 763 C C . MET A 1 91 ? 15.026 -1.911 -28.917 1.00 96.12 91 MET A C 1
ATOM 765 O O . MET A 1 91 ? 15.741 -1.048 -29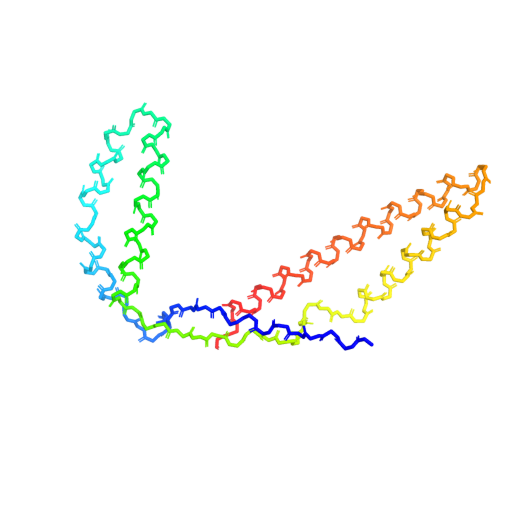.425 1.00 96.12 91 MET A O 1
ATOM 769 N N . ARG A 1 92 ? 15.534 -3.009 -28.338 1.00 95.94 92 ARG A N 1
ATOM 770 C CA . ARG A 1 92 ? 16.981 -3.263 -28.215 1.00 95.94 92 ARG A CA 1
ATOM 771 C C . ARG A 1 92 ? 17.669 -3.416 -29.569 1.00 95.94 92 ARG A C 1
ATOM 773 O O . ARG A 1 92 ? 18.779 -2.923 -29.741 1.00 95.94 92 ARG A O 1
ATOM 780 N N . ALA A 1 93 ? 17.018 -4.050 -30.541 1.00 96.25 93 ALA A N 1
ATOM 781 C CA . ALA A 1 93 ? 17.554 -4.188 -31.892 1.00 96.25 93 ALA A CA 1
ATOM 782 C C . ALA A 1 93 ? 17.691 -2.830 -32.602 1.00 96.25 93 ALA A C 1
ATOM 784 O O . ALA A 1 93 ? 18.642 -2.621 -33.356 1.00 96.25 93 ALA A O 1
ATOM 785 N N . VAL A 1 94 ? 16.762 -1.896 -32.369 1.00 95.06 94 VAL A N 1
ATOM 786 C CA . VAL A 1 94 ? 16.870 -0.523 -32.893 1.00 95.06 94 VAL A CA 1
ATOM 787 C C . VAL A 1 94 ? 17.925 0.277 -32.132 1.00 95.06 94 VAL A C 1
ATOM 789 O O . VAL A 1 94 ? 18.697 0.988 -32.765 1.00 95.06 94 VAL A O 1
ATOM 792 N N . GLN A 1 95 ? 18.034 0.098 -30.813 1.00 95.50 95 GLN A N 1
ATOM 793 C CA . GLN A 1 95 ? 19.094 0.717 -30.013 1.00 95.50 95 GLN A CA 1
ATOM 794 C C . GLN A 1 95 ? 20.488 0.300 -30.494 1.00 95.50 95 GLN A C 1
ATOM 796 O O . GLN A 1 95 ? 21.344 1.146 -30.719 1.00 95.50 95 GLN A O 1
ATOM 801 N N . LYS A 1 96 ? 20.698 -1.003 -30.724 1.00 96.00 96 LYS A N 1
ATOM 802 C CA . LYS A 1 96 ? 21.967 -1.529 -31.242 1.00 96.00 96 LYS A CA 1
ATOM 803 C C . LYS A 1 96 ? 22.313 -0.920 -32.605 1.00 96.00 96 LYS A C 1
ATOM 805 O O . LYS A 1 96 ? 23.453 -0.540 -32.830 1.00 96.00 96 LYS A O 1
ATOM 810 N N . ARG A 1 97 ? 21.325 -0.769 -33.497 1.00 94.12 97 ARG A N 1
ATOM 811 C CA . ARG A 1 97 ? 21.514 -0.096 -34.794 1.00 94.12 97 ARG A CA 1
ATOM 812 C C . ARG A 1 97 ? 21.846 1.387 -34.645 1.00 94.12 97 ARG A C 1
ATOM 814 O O . ARG A 1 97 ? 22.726 1.861 -35.350 1.00 94.12 97 ARG A O 1
ATOM 821 N N . ALA A 1 98 ? 21.191 2.095 -33.726 1.00 92.88 98 ALA A N 1
ATOM 822 C CA . ALA A 1 98 ? 21.486 3.498 -33.441 1.00 92.88 98 ALA A CA 1
ATOM 823 C C . ALA A 1 98 ? 22.914 3.697 -32.907 1.00 92.88 98 ALA A C 1
ATOM 825 O O . ALA A 1 98 ? 23.570 4.662 -33.277 1.00 92.88 98 ALA A O 1
ATOM 826 N N . ASN A 1 99 ? 23.401 2.773 -32.077 1.00 91.81 99 ASN A N 1
ATOM 827 C CA . ASN A 1 99 ? 24.749 2.845 -31.511 1.00 91.81 99 ASN A CA 1
ATOM 828 C C . ASN A 1 99 ? 25.842 2.500 -32.535 1.00 91.81 99 ASN A C 1
ATOM 830 O O . ASN A 1 99 ? 26.932 3.049 -32.463 1.00 91.81 99 ASN A O 1
ATOM 834 N N . ASN A 1 100 ? 25.548 1.607 -33.484 1.00 92.44 100 ASN A N 1
ATOM 835 C CA . ASN A 1 100 ? 26.520 1.129 -34.473 1.00 92.44 100 ASN A CA 1
ATOM 836 C C . ASN A 1 100 ? 26.517 1.931 -35.788 1.00 92.44 100 ASN A C 1
ATOM 838 O O . ASN A 1 100 ? 27.277 1.607 -36.695 1.00 92.44 100 ASN A O 1
ATOM 842 N N . THR A 1 101 ? 25.628 2.917 -35.939 1.00 90.44 101 THR A N 1
ATOM 843 C CA . THR A 1 101 ? 25.514 3.731 -37.158 1.00 90.44 101 THR A CA 1
ATOM 844 C C . THR A 1 101 ? 25.989 5.147 -36.868 1.00 90.44 101 THR A C 1
ATOM 846 O O . THR A 1 101 ? 25.531 5.744 -35.899 1.00 90.44 101 THR A O 1
ATOM 849 N N . THR A 1 102 ? 26.818 5.706 -37.747 1.00 85.94 102 THR A N 1
ATOM 850 C CA . THR A 1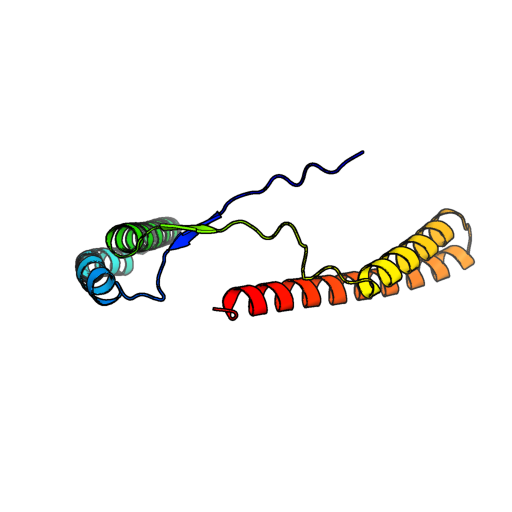 102 ? 27.284 7.102 -37.685 1.00 85.94 102 THR A CA 1
ATOM 851 C C . THR A 1 102 ? 26.640 7.925 -38.808 1.00 85.94 102 THR A C 1
ATOM 853 O O . THR A 1 102 ? 26.278 7.386 -39.857 1.00 85.94 102 THR A O 1
ATOM 856 N N . GLY A 1 103 ? 26.468 9.233 -38.601 1.00 83.25 103 GLY A N 1
ATOM 857 C CA . GLY A 1 103 ? 25.954 10.166 -39.613 1.00 83.25 103 GLY A CA 1
ATOM 858 C C . GLY A 1 103 ? 24.424 10.267 -39.659 1.00 83.25 103 GLY A C 1
ATOM 859 O O . GLY A 1 103 ? 23.729 9.877 -38.726 1.00 83.25 103 GLY A O 1
ATOM 860 N N . SER A 1 104 ? 23.858 10.783 -40.753 1.00 79.06 104 SER A N 1
ATOM 861 C CA . SER A 1 104 ? 22.423 11.137 -40.852 1.00 79.06 104 SER A CA 1
ATOM 862 C C . SER A 1 104 ? 21.445 9.978 -40.583 1.00 79.06 104 SER A C 1
ATOM 864 O O . SER A 1 104 ? 20.342 10.178 -40.068 1.00 79.06 104 SER A O 1
ATOM 866 N N . LYS A 1 105 ? 21.853 8.734 -40.872 1.00 84.06 105 LYS A N 1
ATOM 867 C CA . LYS A 1 105 ? 21.068 7.521 -40.580 1.00 84.06 105 LYS A CA 1
ATOM 868 C C . LYS A 1 105 ? 20.953 7.245 -39.073 1.00 84.06 105 LYS A C 1
ATOM 870 O O . LYS A 1 105 ? 19.963 6.649 -38.646 1.00 84.06 105 LYS A O 1
ATOM 875 N N . GLN A 1 106 ? 21.911 7.706 -38.267 1.00 91.44 106 GLN A N 1
ATOM 876 C CA . GLN A 1 106 ? 21.911 7.562 -36.811 1.00 91.44 106 GLN A CA 1
ATOM 877 C C . GLN A 1 106 ? 20.713 8.274 -36.177 1.00 91.44 106 GLN A C 1
ATOM 879 O O . GLN A 1 106 ? 19.976 7.662 -35.401 1.00 91.44 106 GLN A O 1
ATOM 884 N N . THR A 1 107 ? 20.449 9.521 -36.579 1.00 89.88 107 THR A N 1
ATOM 885 C CA . THR A 1 107 ? 19.327 10.334 -36.080 1.00 89.88 107 THR A CA 1
ATOM 886 C C . THR A 1 107 ? 17.982 9.647 -36.323 1.00 89.88 107 THR A C 1
ATOM 888 O O . THR A 1 107 ? 17.122 9.601 -35.440 1.00 89.88 107 THR A O 1
ATOM 891 N N . ARG A 1 108 ? 17.811 9.008 -37.491 1.00 91.50 108 ARG A N 1
ATOM 892 C CA . ARG A 1 108 ? 16.603 8.230 -37.817 1.00 91.50 108 ARG A CA 1
ATOM 893 C C . ARG A 1 108 ? 16.420 7.034 -36.876 1.00 91.50 108 ARG A C 1
ATOM 895 O O . ARG A 1 108 ? 15.302 6.773 -36.421 1.00 91.50 108 ARG A O 1
ATOM 902 N N . TYR A 1 109 ? 17.495 6.307 -36.568 1.00 92.81 109 TYR A N 1
ATOM 903 C CA . TYR A 1 109 ? 17.435 5.180 -35.636 1.00 92.81 109 TYR A CA 1
ATOM 904 C C . TYR A 1 109 ? 17.213 5.623 -34.189 1.00 92.81 109 TYR A C 1
ATOM 906 O O . TYR A 1 109 ? 16.429 4.981 -33.492 1.00 92.81 109 TYR A O 1
ATOM 914 N N . GLN A 1 110 ? 17.814 6.732 -33.752 1.00 93.81 110 GLN A N 1
ATOM 915 C CA . GLN A 1 110 ? 17.571 7.313 -32.428 1.00 93.81 110 GLN A CA 1
ATOM 916 C C . GLN A 1 110 ? 16.106 7.736 -32.259 1.00 93.81 110 GLN A C 1
ATOM 918 O O . GLN A 1 110 ? 15.470 7.368 -31.273 1.00 93.81 110 GLN A O 1
ATOM 923 N N . LEU A 1 111 ? 15.519 8.409 -33.256 1.00 94.19 111 LEU A N 1
ATOM 924 C CA . LEU A 1 111 ? 14.098 8.769 -33.232 1.00 94.19 111 LEU A CA 1
ATOM 925 C C . LEU A 1 111 ? 13.194 7.526 -33.151 1.00 94.19 111 LEU A C 1
ATOM 927 O O . LEU A 1 111 ? 12.240 7.479 -32.369 1.00 94.19 111 LEU A O 1
ATOM 931 N N . SER A 1 112 ? 13.507 6.492 -33.938 1.00 93.38 112 SER A N 1
ATOM 932 C CA . SER A 1 112 ? 12.784 5.215 -33.917 1.00 93.38 112 SER A CA 1
ATOM 933 C C . SER A 1 112 ? 12.918 4.492 -32.569 1.00 93.38 112 SER A C 1
ATOM 935 O O . SER A 1 112 ? 11.937 3.947 -32.050 1.00 93.38 112 SER A O 1
ATOM 937 N N . PHE A 1 113 ? 14.107 4.536 -31.961 1.00 95.69 113 PHE A N 1
ATOM 938 C CA . PHE A 1 113 ? 14.365 4.006 -30.627 1.00 95.69 113 PHE A CA 1
ATOM 939 C C . PHE A 1 113 ? 13.516 4.719 -29.573 1.00 95.69 113 PHE A C 1
ATOM 941 O O . PHE A 1 113 ? 12.791 4.042 -28.845 1.00 95.69 113 PHE A O 1
ATOM 948 N N . SER A 1 114 ? 13.517 6.055 -29.543 1.00 95.19 114 SER A N 1
ATOM 949 C CA . SER A 1 114 ? 12.732 6.846 -28.586 1.00 95.19 114 SER A CA 1
ATOM 950 C C . SER A 1 114 ? 11.240 6.510 -28.654 1.00 95.19 114 SER A C 1
ATOM 952 O O . SER A 1 114 ? 10.604 6.269 -27.625 1.00 95.19 114 SER A O 1
ATOM 954 N N . ARG A 1 115 ? 10.681 6.377 -29.867 1.00 96.25 115 ARG A N 1
ATOM 955 C CA . ARG A 1 115 ? 9.280 5.963 -30.075 1.00 96.25 115 ARG A CA 1
ATOM 956 C C . ARG A 1 115 ? 9.005 4.557 -29.532 1.00 96.25 115 ARG A C 1
ATOM 958 O O . ARG A 1 115 ? 8.041 4.352 -28.791 1.00 96.25 115 ARG A O 1
ATOM 965 N N . LYS A 1 116 ? 9.860 3.581 -29.858 1.00 95.75 116 LYS A N 1
ATOM 966 C CA . LYS A 1 116 ? 9.720 2.192 -29.377 1.00 95.75 116 LYS A CA 1
ATOM 967 C C . LYS A 1 116 ? 9.907 2.084 -27.863 1.00 95.75 116 LYS A C 1
ATOM 969 O O . LYS A 1 116 ? 9.196 1.317 -27.215 1.00 95.75 116 LYS A O 1
ATOM 974 N N . GLN A 1 117 ? 10.815 2.866 -27.287 1.00 96.38 117 GLN A N 1
ATOM 975 C CA . GLN A 1 117 ? 11.050 2.922 -25.849 1.00 96.38 117 GLN A CA 1
ATOM 976 C C . GLN A 1 117 ? 9.836 3.496 -25.110 1.00 96.38 117 GLN A C 1
ATOM 978 O O . GLN A 1 117 ? 9.402 2.910 -24.115 1.00 96.38 117 GLN A O 1
ATOM 983 N N . ALA A 1 118 ? 9.253 4.592 -25.605 1.00 96.19 118 ALA A N 1
ATOM 984 C CA . ALA A 1 118 ? 8.037 5.178 -25.045 1.00 96.19 118 ALA A CA 1
ATOM 985 C C . ALA A 1 118 ? 6.862 4.185 -25.083 1.00 96.19 118 ALA A C 1
ATOM 987 O O . ALA A 1 118 ? 6.190 3.978 -24.069 1.00 96.19 118 ALA A O 1
ATOM 988 N N . LEU A 1 119 ? 6.668 3.499 -26.216 1.00 95.12 119 LEU A N 1
ATOM 989 C CA . LEU A 1 119 ? 5.633 2.474 -26.356 1.00 95.12 119 LEU A CA 1
ATOM 990 C C . LEU A 1 119 ? 5.837 1.313 -25.372 1.00 95.12 119 LEU A C 1
ATOM 992 O O . LEU A 1 119 ? 4.900 0.929 -24.672 1.00 95.12 119 LEU A O 1
ATOM 996 N N . TYR A 1 120 ? 7.057 0.780 -25.272 1.00 94.44 120 TYR A N 1
ATOM 997 C CA . TYR A 1 120 ? 7.376 -0.298 -24.335 1.00 94.44 120 TYR A CA 1
ATOM 998 C C . TYR A 1 120 ? 7.122 0.115 -22.877 1.00 94.44 120 TYR A C 1
ATOM 1000 O O . TYR A 1 120 ? 6.489 -0.633 -22.130 1.00 94.44 120 TYR A O 1
ATOM 1008 N N . LYS A 1 121 ? 7.544 1.325 -22.476 1.00 94.75 121 LYS A N 1
ATOM 1009 C CA . LYS A 1 121 ? 7.273 1.870 -21.134 1.00 94.75 121 LYS A CA 1
ATOM 1010 C C . LYS A 1 121 ? 5.768 1.957 -20.866 1.00 94.75 121 LYS A C 1
ATOM 1012 O O . LYS A 1 121 ? 5.312 1.476 -19.830 1.00 94.75 121 LYS A O 1
ATOM 1017 N N . LYS A 1 122 ? 4.990 2.496 -21.813 1.00 95.38 122 LYS A N 1
ATOM 1018 C CA . LYS A 1 122 ? 3.525 2.608 -21.709 1.00 95.38 122 LYS A CA 1
ATOM 1019 C C . LYS A 1 122 ? 2.863 1.241 -21.514 1.00 95.38 122 LYS A C 1
ATOM 1021 O O . LYS A 1 122 ? 2.057 1.076 -20.599 1.00 95.38 122 LYS A O 1
ATOM 1026 N N . LEU A 1 123 ? 3.220 0.256 -22.340 1.00 93.75 123 LEU A N 1
ATOM 1027 C CA . LEU A 1 123 ? 2.663 -1.098 -22.261 1.00 93.75 123 LEU A CA 1
ATOM 1028 C C . LEU A 1 123 ? 3.061 -1.808 -20.962 1.00 93.75 123 LEU A C 1
ATOM 1030 O O . LEU A 1 123 ? 2.208 -2.406 -20.310 1.00 93.75 123 LEU A O 1
ATOM 1034 N N . SER A 1 124 ? 4.323 -1.687 -20.541 1.00 91.44 124 SER A N 1
ATOM 1035 C CA . SER A 1 124 ? 4.797 -2.266 -19.281 1.00 91.44 124 SER A CA 1
ATOM 1036 C C . SER A 1 124 ? 4.067 -1.674 -18.074 1.00 91.44 124 SER A C 1
ATOM 1038 O O . SER A 1 124 ? 3.619 -2.421 -17.205 1.00 91.44 124 SER A O 1
ATOM 1040 N N . LEU A 1 125 ? 3.888 -0.349 -18.027 1.00 93.19 125 LEU A N 1
ATOM 1041 C CA . LEU A 1 125 ? 3.146 0.313 -16.952 1.00 93.19 125 LEU A CA 1
ATOM 1042 C C . LEU A 1 125 ? 1.683 -0.132 -16.916 1.00 93.19 125 LEU A C 1
ATOM 1044 O O . LEU A 1 125 ? 1.168 -0.438 -15.840 1.00 93.19 125 LEU A O 1
ATOM 1048 N N . ARG A 1 126 ? 1.025 -0.218 -18.079 1.00 92.19 126 ARG A N 1
ATOM 1049 C CA . ARG A 1 126 ? -0.353 -0.715 -18.174 1.00 92.19 126 ARG A CA 1
ATOM 1050 C C . ARG A 1 126 ? -0.457 -2.145 -17.650 1.00 92.19 126 ARG A C 1
ATOM 1052 O O . ARG A 1 126 ? -1.289 -2.402 -16.788 1.00 92.19 126 ARG A O 1
ATOM 1059 N N . ALA A 1 127 ? 0.418 -3.043 -18.102 1.00 90.50 127 ALA A N 1
ATOM 1060 C CA . ALA A 1 127 ? 0.424 -4.439 -17.675 1.00 90.50 127 ALA A CA 1
ATOM 1061 C C . ALA A 1 127 ? 0.623 -4.580 -16.157 1.00 90.50 127 ALA A C 1
ATOM 1063 O O . ALA A 1 127 ? -0.120 -5.315 -15.505 1.00 90.50 127 ALA A O 1
ATOM 1064 N N . LYS A 1 128 ? 1.566 -3.825 -15.575 1.00 88.75 128 LYS A N 1
ATOM 1065 C CA . LYS A 1 128 ? 1.791 -3.787 -14.121 1.00 88.75 128 LYS A CA 1
ATOM 1066 C C . LYS A 1 128 ? 0.554 -3.308 -13.360 1.00 88.75 128 LYS A C 1
ATOM 1068 O O . LYS A 1 128 ? 0.144 -3.963 -12.407 1.00 88.75 128 LYS A O 1
ATOM 1073 N N . ARG A 1 129 ? -0.068 -2.203 -13.793 1.00 89.06 129 ARG A N 1
ATOM 1074 C CA . ARG A 1 129 ? -1.289 -1.663 -13.166 1.00 89.06 129 ARG A CA 1
ATOM 1075 C C . ARG A 1 129 ? -2.451 -2.649 -13.242 1.00 89.06 129 ARG A C 1
ATOM 1077 O O . ARG A 1 129 ? -3.101 -2.890 -12.233 1.00 89.06 129 ARG A O 1
ATOM 1084 N N . THR A 1 130 ? -2.690 -3.246 -14.409 1.00 87.12 130 THR A N 1
ATOM 1085 C CA . THR A 1 130 ? -3.743 -4.256 -14.586 1.00 87.12 130 THR A CA 1
ATOM 1086 C C . THR A 1 130 ? -3.496 -5.474 -13.703 1.00 87.12 130 THR A C 1
ATOM 1088 O O . THR A 1 130 ? -4.417 -5.949 -13.051 1.00 87.12 130 THR A O 1
ATOM 1091 N N . SER A 1 131 ? -2.254 -5.952 -13.621 1.00 82.75 131 SER A N 1
ATOM 1092 C CA . SER A 1 131 ? -1.904 -7.064 -12.737 1.00 82.75 131 SER A CA 1
ATOM 1093 C C . SER A 1 131 ? -2.115 -6.737 -11.266 1.00 82.75 131 SER A C 1
ATOM 1095 O O . SER A 1 131 ? -2.607 -7.593 -10.539 1.00 82.75 131 SER A O 1
ATOM 1097 N N . LEU A 1 132 ? -1.756 -5.530 -10.821 1.00 79.88 132 LEU A N 1
ATOM 1098 C CA . LEU A 1 132 ? -2.016 -5.093 -9.452 1.00 79.88 132 LEU A CA 1
ATOM 1099 C C . LEU A 1 132 ? -3.521 -5.015 -9.180 1.00 79.88 132 LEU A C 1
ATOM 1101 O O . LEU A 1 132 ? -3.977 -5.516 -8.161 1.00 79.88 132 LEU A O 1
ATOM 1105 N N . LYS A 1 133 ? -4.301 -4.452 -10.113 1.00 82.12 133 LYS A N 1
ATOM 1106 C CA . LYS A 1 133 ? -5.764 -4.410 -10.005 1.00 82.12 133 LYS A CA 1
ATOM 1107 C C . LYS A 1 133 ? -6.336 -5.818 -9.840 1.00 82.12 133 LYS A C 1
ATOM 1109 O O . LYS A 1 133 ? -7.030 -6.062 -8.864 1.00 82.12 133 LYS A O 1
ATOM 1114 N N . ASN A 1 134 ? -5.979 -6.741 -10.734 1.00 79.19 134 ASN A N 1
ATOM 1115 C CA . ASN A 1 134 ? -6.448 -8.128 -10.683 1.00 79.19 134 ASN A CA 1
ATOM 1116 C C . ASN A 1 134 ? -6.052 -8.818 -9.375 1.00 79.19 134 ASN A C 1
ATOM 1118 O O . ASN A 1 134 ? -6.853 -9.546 -8.805 1.00 79.19 134 ASN A O 1
ATOM 1122 N N . PHE A 1 135 ? -4.838 -8.565 -8.887 1.00 69.25 135 PHE A N 1
ATOM 1123 C CA . PHE A 1 135 ? -4.369 -9.091 -7.610 1.00 69.25 135 PHE A CA 1
ATOM 1124 C C . PHE A 1 135 ? -5.191 -8.595 -6.415 1.00 69.25 135 PHE A C 1
ATOM 1126 O O . PHE A 1 135 ? -5.428 -9.347 -5.475 1.00 69.25 135 PHE A O 1
ATOM 1133 N N . CYS A 1 136 ? -5.622 -7.334 -6.447 1.00 68.12 136 CYS A N 1
ATOM 1134 C CA . CYS A 1 136 ? -6.449 -6.748 -5.398 1.00 68.12 136 CYS A CA 1
ATOM 1135 C C . CYS A 1 136 ? -7.925 -7.168 -5.484 1.00 68.12 136 CYS A C 1
ATOM 1137 O O . CYS A 1 136 ? -8.620 -7.067 -4.479 1.00 68.12 136 CYS A O 1
ATOM 1139 N N . THR A 1 137 ? -8.413 -7.603 -6.653 1.00 72.81 137 THR A N 1
ATOM 1140 C CA . THR A 1 137 ? -9.834 -7.936 -6.871 1.00 72.81 137 THR A CA 1
ATOM 1141 C C . THR A 1 137 ? -10.132 -9.434 -6.931 1.00 72.81 137 THR A C 1
ATOM 1143 O O . THR A 1 137 ? -11.264 -9.821 -6.666 1.00 72.81 137 THR A O 1
ATOM 1146 N N . GLN A 1 138 ? -9.164 -10.284 -7.295 1.00 59.50 138 GLN A N 1
ATOM 1147 C CA . GLN A 1 138 ? -9.322 -11.741 -7.228 1.00 59.50 138 GLN A CA 1
ATOM 1148 C C . GLN A 1 138 ? -9.219 -12.180 -5.764 1.00 59.50 138 GLN A C 1
ATOM 1150 O O . GLN A 1 138 ? -8.120 -12.336 -5.224 1.00 59.50 138 GLN A O 1
ATOM 1155 N N . THR A 1 139 ? -10.383 -12.326 -5.130 1.00 49.03 139 THR A N 1
ATOM 1156 C CA . THR A 1 139 ? -10.557 -12.874 -3.779 1.00 49.03 139 THR A CA 1
ATOM 1157 C C . THR A 1 139 ? -11.303 -14.186 -3.871 1.00 49.03 139 THR A C 1
ATOM 1159 O O . THR A 1 139 ? -12.274 -14.224 -4.656 1.00 49.03 139 THR A O 1
#

Secondary structure (DSSP, 8-state):
--------PEEEE--TT--HHHHHHHHHHHHHHHHHHHHS--SHHHHHHHHHHHHHHHHHHHHHHS-EEEE---SS-TT--HHHHHHHHHHHHHHHHHHH--SHHHHHHHHHHHHHHHHHHHHHHHHHHHHHHHHHH--

pLDDT: mean 85.94, std 14.76, range [32.44, 96.38]

Sequence (139 aa):
MGISVQNHAYTRFKTAYGGHRKFSVHFRKEIPEIQQQLLDCNTREKLDETTSFLQRAIFHCCQKAYKLKKVKQSSKVTWWRQELDIKKKDMRAVQKRANNTTGSKQTRYQLSFSRKQALYKKLSLRAKRTSLKNFCTQT

Radius of gyration: 24.48 Å; chains: 1; bounding box: 44×45×62 Å